Protein AF-A0A1A8QD37-F1 (afdb_monomer)

Secondary structure (DSSP, 8-state):
---------TTS--HHHHHHHHHHHHHHH--S-----PPPHHHHHHHHHHHHHHHHHHHHHH-STTHHHHHH--STT--------HHHHHHHHHHHTT--SSHHHHHHTTSSS--B-TTT-SB--HHIIIII-GGGHHHHHHHHHHHHHTT----HHHHH-

Radius of gyration: 32.59 Å; Cα contacts (8 Å, |Δi|>4): 108; chains: 1; bounding box: 58×33×93 Å

Organism: NCBI:txid451742

Solvent-accessible surface area (backbone atoms only — not comparable to full-atom values): 10036 Å² total; per-residue (Å²): 140,90,86,84,89,81,91,75,78,79,93,71,78,50,64,69,60,54,52,49,52,50,52,54,54,55,55,71,69,52,86,69,84,87,73,89,74,75,79,51,74,67,55,53,53,48,53,52,53,52,54,51,50,52,53,50,38,52,50,64,72,70,50,82,71,66,53,72,36,37,72,42,49,78,61,74,87,74,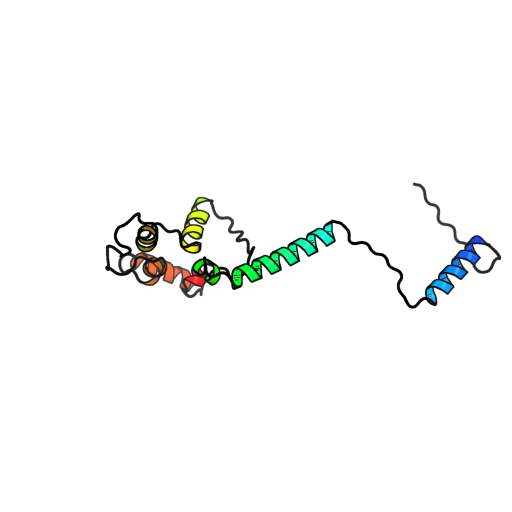75,84,87,73,90,63,55,72,67,55,50,51,63,55,47,25,62,43,69,61,61,49,93,38,34,33,46,33,24,77,73,68,77,37,97,51,29,45,30,92,88,80,66,48,66,24,42,72,63,34,59,72,75,63,38,73,91,43,46,69,62,44,51,55,50,52,53,56,32,51,77,72,72,46,79,95,39,75,50,70,74,61,88

Foldseek 3Di:
DDDDDDDDDPPPPPVVNVVVVVVVVVVVVDPDPPDPDDDDPVRVVVVVVVVVQVVVLVCLVPDPPQVLLCLLPSGPPPDDPPVDDPVVCVVLVCLSSQNDPQLLNCVVVPNDVDQADPQPGHRGGPCCQQPNPPVCVVVNVVVCVVCVVVVHDDDPSPVSD

Structure (mmCIF, N/CA/C/O backbone):
data_AF-A0A1A8QD37-F1
#
_entry.id   AF-A0A1A8QD37-F1
#
loop_
_atom_site.group_PDB
_atom_site.id
_atom_site.type_symbol
_atom_site.label_atom_id
_atom_site.label_alt_id
_atom_site.label_comp_id
_atom_site.label_asym_id
_atom_site.label_entity_id
_atom_site.label_seq_id
_atom_site.pdbx_PDB_ins_code
_atom_site.Cartn_x
_atom_site.Cartn_y
_atom_site.Cartn_z
_atom_site.occupancy
_atom_site.B_iso_or_equiv
_atom_site.auth_seq_id
_atom_site.auth_comp_id
_atom_site.auth_asym_id
_atom_site.auth_atom_id
_atom_site.pdbx_PDB_model_num
ATOM 1 N N . LEU A 1 1 ? 8.599 11.568 -52.537 1.00 64.88 1 LEU A N 1
ATOM 2 C CA . LEU A 1 1 ? 9.718 10.983 -53.310 1.00 64.88 1 LEU A CA 1
ATOM 3 C C . LEU A 1 1 ? 9.161 9.962 -54.292 1.00 64.88 1 LEU A C 1
ATOM 5 O O . LEU A 1 1 ? 8.304 9.187 -53.888 1.00 64.88 1 LEU A O 1
ATOM 9 N N . LYS A 1 2 ? 9.635 9.950 -55.540 1.00 73.19 2 LYS A N 1
ATOM 10 C CA . LYS A 1 2 ? 9.475 8.801 -56.445 1.00 73.19 2 LYS A CA 1
ATOM 11 C C . LYS A 1 2 ? 10.802 8.045 -56.462 1.00 73.19 2 LYS A C 1
ATOM 13 O O . LYS A 1 2 ? 11.841 8.677 -56.626 1.00 73.19 2 LYS A O 1
ATOM 18 N N . ILE A 1 3 ? 10.761 6.737 -56.230 1.00 88.62 3 ILE A N 1
ATOM 19 C CA . ILE A 1 3 ? 11.935 5.857 -56.190 1.00 88.62 3 ILE A CA 1
ATOM 20 C C . ILE A 1 3 ? 11.771 4.829 -57.305 1.00 88.62 3 ILE A C 1
ATOM 22 O O . ILE A 1 3 ? 10.690 4.262 -57.464 1.00 88.62 3 ILE A O 1
ATOM 26 N N . HIS A 1 4 ? 12.838 4.605 -58.066 1.00 90.06 4 HIS A N 1
ATOM 27 C CA . HIS A 1 4 ? 12.892 3.609 -59.129 1.00 90.06 4 HIS A CA 1
ATOM 28 C C . HIS A 1 4 ? 13.910 2.533 -58.759 1.00 90.06 4 HIS A C 1
ATOM 30 O O . HIS A 1 4 ? 15.013 2.851 -58.318 1.00 90.06 4 HIS A O 1
ATOM 36 N N . PHE A 1 5 ? 13.534 1.272 -58.953 1.00 89.50 5 PHE A N 1
ATOM 37 C CA . PHE A 1 5 ? 14.411 0.124 -58.756 1.00 89.50 5 PHE A CA 1
ATOM 38 C C . PHE A 1 5 ? 14.903 -0.369 -60.113 1.00 89.50 5 PHE A C 1
ATOM 40 O O . PHE A 1 5 ? 14.119 -0.498 -61.052 1.00 89.50 5 PHE A O 1
ATOM 47 N N . LEU A 1 6 ? 16.203 -0.628 -60.210 1.00 89.00 6 LEU A N 1
ATOM 48 C CA . LEU A 1 6 ? 16.870 -1.104 -61.417 1.00 89.00 6 LEU A CA 1
ATOM 49 C C . LEU A 1 6 ? 17.723 -2.312 -61.045 1.00 89.00 6 LEU A C 1
ATOM 51 O O . LEU A 1 6 ? 18.405 -2.297 -60.021 1.00 89.00 6 LEU A O 1
ATOM 55 N N . TRP A 1 7 ? 17.685 -3.345 -61.882 1.00 90.12 7 TRP A N 1
ATOM 56 C CA . TRP A 1 7 ? 18.559 -4.501 -61.736 1.00 90.12 7 TRP A CA 1
ATOM 57 C C . TRP A 1 7 ? 19.841 -4.282 -62.535 1.00 90.12 7 TRP A C 1
ATOM 59 O O . TRP A 1 7 ? 19.792 -3.831 -63.681 1.00 90.12 7 TRP A O 1
ATOM 69 N N . ILE A 1 8 ? 20.982 -4.593 -61.924 1.00 88.06 8 ILE A N 1
ATOM 70 C CA . ILE A 1 8 ? 22.304 -4.397 -62.515 1.00 88.06 8 ILE A CA 1
ATOM 71 C C . ILE A 1 8 ? 23.028 -5.749 -62.538 1.00 88.06 8 ILE A C 1
ATOM 73 O O . ILE A 1 8 ? 23.059 -6.425 -61.506 1.00 88.06 8 ILE A O 1
ATOM 77 N N . PRO A 1 9 ? 23.627 -6.153 -63.675 1.00 86.88 9 PRO A N 1
ATOM 78 C CA . PRO A 1 9 ? 24.390 -7.391 -63.755 1.00 86.88 9 PRO A CA 1
ATOM 79 C C . PRO A 1 9 ? 25.655 -7.337 -62.887 1.00 86.88 9 PRO A C 1
ATOM 81 O O . PRO A 1 9 ? 26.372 -6.331 -62.840 1.00 86.88 9 PRO A O 1
ATOM 84 N N . ALA A 1 10 ? 25.944 -8.448 -62.211 1.00 81.31 10 ALA A N 1
ATOM 85 C CA . ALA A 1 10 ? 27.168 -8.616 -61.435 1.00 81.31 10 ALA A CA 1
ATOM 86 C C . ALA A 1 10 ? 28.398 -8.752 -62.352 1.00 81.31 10 ALA A C 1
ATOM 88 O O . ALA A 1 10 ? 28.295 -9.263 -63.465 1.00 81.31 10 ALA A O 1
ATOM 89 N N . HIS A 1 11 ? 29.564 -8.312 -61.865 1.00 78.12 11 HIS A N 1
ATOM 90 C CA . HIS A 1 11 ? 30.877 -8.509 -62.510 1.00 78.12 11 HIS A CA 1
ATOM 91 C C . HIS A 1 11 ? 31.029 -7.930 -63.929 1.00 78.12 11 HIS A C 1
ATOM 93 O O . HIS A 1 11 ? 31.853 -8.396 -64.710 1.00 78.12 11 HIS A O 1
ATOM 99 N N . TYR A 1 12 ? 30.252 -6.897 -64.258 1.00 86.56 12 TYR A N 1
ATOM 100 C CA . TYR A 1 12 ? 30.272 -6.250 -65.573 1.00 86.56 12 TYR A CA 1
ATOM 101 C C . TYR A 1 12 ? 31.173 -4.996 -65.640 1.00 86.56 12 TYR A C 1
ATOM 103 O O . TYR A 1 12 ? 31.018 -4.179 -66.543 1.00 86.56 12 TYR A O 1
ATOM 111 N N . GLY A 1 13 ? 32.075 -4.764 -64.677 1.00 85.81 13 GLY A N 1
ATOM 112 C CA . GLY A 1 13 ? 32.950 -3.579 -64.693 1.00 85.81 13 GLY A CA 1
ATOM 113 C C . GLY A 1 13 ? 32.289 -2.286 -64.203 1.00 85.81 13 GLY A C 1
ATOM 114 O O . GLY A 1 13 ? 32.859 -1.201 -64.334 1.00 85.81 13 GLY A O 1
ATOM 115 N N . ILE A 1 14 ? 31.055 -2.345 -63.685 1.00 90.50 14 ILE A N 1
ATOM 116 C CA . ILE A 1 14 ? 30.332 -1.141 -63.254 1.00 90.50 14 ILE A CA 1
ATOM 117 C C . ILE A 1 14 ? 30.921 -0.679 -61.925 1.00 90.50 14 ILE A C 1
ATOM 119 O O . ILE A 1 14 ? 30.555 -1.182 -60.865 1.00 90.50 14 ILE A O 1
ATOM 123 N N . ARG A 1 15 ? 31.790 0.333 -61.990 1.00 90.31 15 ARG A N 1
ATOM 124 C CA . ARG A 1 15 ? 32.561 0.872 -60.857 1.00 90.31 15 ARG A CA 1
ATOM 125 C C . ARG A 1 15 ? 31.757 1.047 -59.561 1.00 90.31 15 ARG A C 1
ATOM 127 O O . ARG A 1 15 ? 32.261 0.733 -58.489 1.00 90.31 15 ARG A O 1
ATOM 134 N N . GLY A 1 16 ? 30.524 1.554 -59.642 1.00 87.06 16 GLY A N 1
ATOM 135 C CA . GLY A 1 16 ? 29.654 1.722 -58.470 1.00 87.06 16 GLY A CA 1
ATOM 136 C C . GLY A 1 16 ? 29.182 0.394 -57.870 1.00 87.06 16 GLY A C 1
ATOM 137 O O . GLY A 1 16 ? 29.250 0.216 -56.658 1.00 87.06 16 GLY A O 1
ATOM 138 N N . ASN A 1 17 ? 28.765 -0.552 -58.716 1.00 90.94 17 ASN A N 1
ATOM 139 C CA . ASN A 1 17 ? 28.337 -1.889 -58.299 1.00 90.94 17 ASN A CA 1
ATOM 140 C C . ASN A 1 17 ? 29.507 -2.686 -57.703 1.00 90.94 17 ASN A C 1
ATOM 142 O O . ASN A 1 17 ? 29.376 -3.288 -56.645 1.00 90.94 17 ASN A O 1
ATOM 146 N N . GLU A 1 18 ? 30.678 -2.626 -58.341 1.00 91.56 18 GLU A N 1
ATOM 147 C CA . GLU A 1 18 ? 31.890 -3.305 -57.870 1.00 91.56 18 GLU A CA 1
ATOM 148 C C . GLU A 1 18 ? 32.418 -2.720 -56.561 1.00 91.56 18 GLU A C 1
ATOM 150 O O . GLU A 1 18 ? 32.845 -3.461 -55.677 1.00 91.56 18 GLU A O 1
ATOM 155 N N . GLY A 1 19 ? 32.351 -1.394 -56.404 1.00 90.50 19 GLY A N 1
ATOM 156 C CA . GLY A 1 19 ? 32.696 -0.735 -55.148 1.00 90.50 19 GLY A CA 1
ATOM 157 C C . GLY A 1 19 ? 31.792 -1.178 -53.996 1.00 90.50 19 GLY A C 1
ATOM 158 O O . GLY A 1 19 ? 32.290 -1.478 -52.913 1.00 90.50 19 GLY A O 1
ATOM 159 N N . VAL A 1 20 ? 30.478 -1.267 -54.233 1.00 89.00 20 VAL A N 1
ATOM 160 C CA . VAL A 1 20 ? 29.514 -1.745 -53.229 1.00 89.00 20 VAL A CA 1
ATOM 161 C C . VAL A 1 20 ? 29.718 -3.228 -52.913 1.00 89.00 20 VAL A C 1
ATOM 163 O O . VAL A 1 20 ? 29.743 -3.583 -51.738 1.00 89.00 20 VAL A O 1
ATOM 166 N N . ASP A 1 21 ? 29.931 -4.082 -53.918 1.00 90.19 21 ASP A N 1
ATOM 167 C CA . ASP A 1 21 ? 30.207 -5.516 -53.726 1.00 90.19 21 ASP A CA 1
ATOM 168 C C . ASP A 1 21 ? 31.488 -5.748 -52.906 1.00 90.19 21 ASP A C 1
ATOM 170 O O . ASP A 1 21 ? 31.506 -6.559 -51.978 1.00 90.19 21 ASP A O 1
ATOM 174 N N . LYS A 1 22 ? 32.548 -4.976 -53.183 1.00 90.19 22 LYS A N 1
ATOM 175 C CA . LYS A 1 22 ? 33.789 -5.005 -52.400 1.00 90.19 22 LYS A CA 1
ATOM 176 C C . LYS A 1 22 ? 33.547 -4.609 -50.942 1.00 90.19 22 LYS A C 1
ATOM 178 O O . LYS A 1 22 ? 33.962 -5.342 -50.048 1.00 90.19 22 LYS A O 1
ATOM 183 N N . MET A 1 23 ? 32.846 -3.500 -50.697 1.00 87.56 23 MET A N 1
ATOM 184 C CA . MET A 1 23 ? 32.534 -3.051 -49.333 1.00 87.56 23 MET A CA 1
ATOM 185 C C . MET A 1 23 ? 31.649 -4.055 -48.581 1.00 87.56 23 MET A C 1
ATOM 187 O O . MET A 1 23 ? 31.880 -4.316 -47.403 1.00 87.56 23 MET A O 1
ATOM 191 N N . ALA A 1 24 ? 30.665 -4.662 -49.252 1.00 87.94 24 ALA A N 1
ATOM 192 C CA . ALA A 1 24 ? 29.820 -5.694 -48.658 1.00 87.94 24 ALA A CA 1
ATOM 193 C C . ALA A 1 24 ? 30.640 -6.930 -48.254 1.00 87.94 24 ALA A C 1
ATOM 195 O O . ALA A 1 24 ? 30.476 -7.436 -47.147 1.00 87.94 24 ALA A O 1
ATOM 196 N N . LYS A 1 25 ? 31.577 -7.373 -49.106 1.00 87.81 25 LYS A N 1
ATOM 197 C CA . LYS A 1 25 ? 32.519 -8.458 -48.784 1.00 87.81 25 LYS A CA 1
ATOM 198 C C . LYS A 1 25 ? 33.424 -8.101 -47.609 1.00 87.81 25 LYS A C 1
ATOM 200 O O . LYS A 1 25 ? 33.564 -8.908 -46.698 1.00 87.81 25 LYS A O 1
ATOM 205 N N . GLU A 1 26 ? 33.985 -6.897 -47.578 1.00 86.62 26 GLU A N 1
ATOM 206 C CA . GLU A 1 26 ? 34.800 -6.425 -46.450 1.00 86.62 26 GLU A CA 1
ATOM 207 C C . GLU A 1 26 ? 34.001 -6.405 -45.135 1.00 86.62 26 GLU A C 1
ATOM 209 O O . GLU A 1 26 ? 34.506 -6.831 -44.096 1.00 86.62 26 GLU A O 1
ATOM 214 N N . ALA A 1 27 ? 32.722 -6.015 -45.177 1.00 83.25 27 ALA A N 1
ATOM 215 C CA . ALA A 1 27 ? 31.842 -6.047 -44.011 1.00 83.25 27 ALA A CA 1
ATOM 216 C C . ALA A 1 27 ? 31.594 -7.472 -43.477 1.00 83.25 27 ALA A C 1
ATOM 218 O O . ALA A 1 27 ? 31.417 -7.628 -42.273 1.00 83.25 27 ALA A O 1
ATOM 219 N N . THR A 1 28 ? 31.640 -8.513 -44.323 1.00 82.56 28 THR A N 1
ATOM 220 C CA . THR A 1 28 ? 31.535 -9.916 -43.858 1.00 82.56 28 THR A CA 1
ATOM 221 C C . THR A 1 28 ? 32.764 -10.406 -43.091 1.00 82.56 28 THR A C 1
ATOM 223 O O . THR A 1 28 ? 32.663 -11.371 -42.337 1.00 82.56 28 THR A O 1
ATOM 226 N N . ILE A 1 29 ? 33.916 -9.749 -43.263 1.00 82.44 29 ILE A N 1
ATOM 227 C CA . ILE A 1 29 ? 35.172 -10.096 -42.582 1.00 82.44 29 ILE A CA 1
ATOM 228 C C . ILE A 1 29 ? 35.212 -9.478 -41.175 1.00 82.44 29 ILE A C 1
ATOM 230 O O . ILE A 1 29 ? 35.820 -10.038 -40.262 1.00 82.44 29 ILE A O 1
ATOM 234 N N . ASN A 1 30 ? 34.537 -8.344 -40.972 1.00 72.31 30 ASN A N 1
ATOM 235 C CA . ASN A 1 30 ? 34.434 -7.707 -39.665 1.00 72.31 30 ASN A CA 1
ATOM 236 C C . ASN A 1 30 ? 33.522 -8.518 -38.730 1.00 72.31 30 ASN A C 1
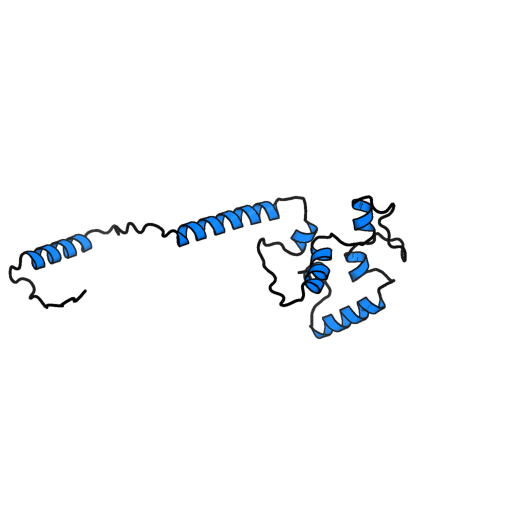ATOM 238 O O . ASN A 1 30 ? 32.302 -8.520 -38.860 1.00 72.31 30 ASN A O 1
ATOM 242 N N . THR A 1 31 ? 34.115 -9.167 -37.729 1.00 65.06 31 THR A N 1
ATOM 243 C CA . THR A 1 31 ? 33.402 -9.901 -36.666 1.00 65.06 31 THR A CA 1
ATOM 244 C C . THR A 1 31 ? 32.793 -8.993 -35.597 1.00 65.06 31 THR A C 1
ATOM 246 O O . THR A 1 31 ? 31.981 -9.445 -34.790 1.00 65.06 31 THR A O 1
ATOM 249 N N . LEU A 1 32 ? 33.168 -7.713 -35.577 1.00 70.38 32 LEU A N 1
ATOM 250 C CA . LEU A 1 32 ? 32.628 -6.723 -34.654 1.00 70.38 32 LEU A CA 1
ATOM 251 C C . LEU A 1 32 ? 31.463 -5.988 -35.313 1.00 70.38 32 LEU A C 1
ATOM 253 O O . LEU A 1 32 ? 31.641 -5.223 -36.259 1.00 70.38 32 LEU A O 1
ATOM 257 N N . VAL A 1 33 ? 30.265 -6.207 -34.781 1.00 67.50 33 VAL A N 1
ATOM 258 C CA . VAL A 1 33 ? 29.062 -5.471 -35.167 1.00 67.50 33 VAL A CA 1
ATOM 259 C C . VAL A 1 33 ? 29.238 -3.998 -34.776 1.00 67.50 33 VAL A C 1
ATOM 261 O O . VAL A 1 33 ? 29.148 -3.644 -33.603 1.00 67.50 33 VAL A O 1
ATOM 264 N N . GLN A 1 34 ? 29.488 -3.129 -35.757 1.00 67.00 34 GLN A N 1
ATOM 265 C CA . GLN A 1 34 ? 29.540 -1.674 -35.573 1.00 67.00 34 GLN A CA 1
ATOM 266 C C . GLN A 1 34 ? 28.127 -1.078 -35.640 1.00 67.00 34 GLN A C 1
ATOM 268 O O . GLN A 1 34 ? 27.763 -0.396 -36.594 1.00 67.00 34 GLN A O 1
ATOM 273 N N . LEU A 1 35 ? 27.299 -1.373 -34.640 1.00 66.81 35 LEU A N 1
ATOM 274 C CA . LEU A 1 35 ? 25.993 -0.736 -34.472 1.00 66.81 35 LEU A CA 1
ATOM 275 C C . LEU A 1 35 ? 26.084 0.301 -33.352 1.00 66.81 35 LEU A C 1
ATOM 277 O O . LEU A 1 35 ? 25.950 -0.037 -32.179 1.00 66.81 35 LEU A O 1
ATOM 281 N N . ASP A 1 36 ? 26.285 1.568 -33.716 1.00 68.88 36 ASP A N 1
ATOM 282 C CA . ASP A 1 36 ? 26.095 2.689 -32.791 1.00 68.88 36 ASP A CA 1
ATOM 283 C C . ASP A 1 36 ? 24.605 3.055 -32.745 1.00 68.88 36 ASP A C 1
ATOM 285 O O . ASP A 1 36 ? 24.123 3.970 -33.415 1.00 68.88 36 ASP A O 1
ATOM 289 N N . ILE A 1 37 ? 23.833 2.243 -32.021 1.00 72.69 37 ILE A N 1
ATOM 290 C CA . ILE A 1 37 ? 22.412 2.505 -31.788 1.00 72.69 37 ILE A CA 1
ATOM 291 C C . ILE A 1 37 ? 22.311 3.358 -30.531 1.00 72.69 37 ILE A C 1
ATOM 293 O O . ILE A 1 37 ? 22.330 2.858 -29.406 1.00 72.69 37 ILE A O 1
ATOM 297 N N . HIS A 1 38 ? 22.189 4.666 -30.722 1.00 78.31 38 HIS A N 1
ATOM 298 C CA . HIS A 1 38 ? 21.891 5.569 -29.622 1.00 78.31 38 HIS A CA 1
ATOM 299 C C . HIS A 1 38 ? 20.499 5.286 -29.051 1.00 78.31 38 HIS A C 1
ATOM 301 O O . HIS A 1 38 ? 19.524 5.144 -29.792 1.00 78.31 38 HIS A O 1
ATOM 307 N N . PHE A 1 39 ? 20.390 5.279 -27.721 1.00 82.81 39 PHE A N 1
ATOM 308 C CA . PHE A 1 39 ? 19.092 5.199 -27.063 1.00 82.81 39 PHE A CA 1
ATOM 309 C C . PHE A 1 39 ? 18.210 6.374 -27.480 1.00 82.81 39 PHE A C 1
ATOM 311 O O . PHE A 1 39 ? 18.590 7.544 -27.366 1.00 82.81 39 PHE A O 1
ATOM 318 N N . CYS A 1 40 ? 16.980 6.081 -27.884 1.00 88.88 40 CYS A N 1
ATOM 319 C CA . CYS A 1 40 ? 15.984 7.119 -28.052 1.00 88.88 40 CYS A CA 1
ATOM 320 C C . CYS A 1 40 ? 15.576 7.685 -26.681 1.00 88.88 40 CYS A C 1
ATOM 322 O O . CYS A 1 40 ? 15.664 7.039 -25.632 1.00 88.88 40 CYS A O 1
ATOM 324 N N . GLN A 1 41 ? 15.033 8.904 -26.676 1.00 90.19 41 GLN A N 1
ATOM 325 C CA . GLN A 1 41 ? 14.602 9.577 -25.446 1.00 90.19 41 GLN A CA 1
ATOM 326 C C . GLN A 1 41 ? 13.630 8.727 -24.600 1.00 90.19 41 GLN A C 1
ATOM 328 O O . GLN A 1 41 ? 13.616 8.818 -23.371 1.00 90.19 41 GLN A O 1
ATOM 333 N N . ARG A 1 42 ? 12.796 7.903 -25.250 1.00 93.12 42 ARG A N 1
ATOM 334 C CA . ARG A 1 42 ? 11.832 7.021 -24.579 1.00 93.12 42 ARG A CA 1
ATOM 335 C C . ARG A 1 42 ? 12.531 5.916 -23.789 1.00 93.12 42 ARG A C 1
ATOM 337 O O . ARG A 1 42 ? 12.117 5.646 -22.663 1.00 93.12 42 ARG A O 1
ATOM 344 N N . GLU A 1 43 ? 13.572 5.312 -24.352 1.00 92.50 43 GLU A N 1
ATOM 345 C CA . GLU A 1 43 ? 14.352 4.258 -23.698 1.00 92.50 43 GLU A CA 1
ATOM 346 C C . GLU A 1 43 ? 15.064 4.809 -22.468 1.00 92.50 43 GLU A C 1
ATOM 348 O O . GLU A 1 43 ? 14.895 4.271 -21.375 1.00 92.50 43 GLU A O 1
ATOM 353 N N . ILE A 1 44 ? 15.726 5.962 -22.604 1.00 93.25 44 ILE A N 1
ATOM 354 C CA . ILE A 1 44 ? 16.389 6.637 -21.480 1.00 93.25 44 ILE A CA 1
ATOM 355 C C . ILE A 1 44 ? 15.381 6.948 -20.365 1.00 93.25 44 ILE A C 1
ATOM 357 O O . ILE A 1 44 ? 15.606 6.617 -19.201 1.00 93.25 44 ILE A O 1
ATOM 361 N N . LYS A 1 45 ? 14.220 7.528 -20.704 1.00 95.12 45 LYS A N 1
ATOM 362 C CA . LYS A 1 45 ? 13.149 7.802 -19.729 1.00 95.12 45 LYS A CA 1
ATOM 363 C C . LYS A 1 45 ? 12.652 6.527 -19.041 1.00 95.12 45 LYS A C 1
ATOM 365 O O . LYS A 1 45 ? 12.340 6.569 -17.852 1.00 95.12 45 LYS A O 1
ATOM 370 N N . SER A 1 46 ? 12.555 5.414 -19.767 1.00 95.12 46 SER A N 1
ATOM 371 C CA . SER A 1 46 ? 12.154 4.120 -19.207 1.00 95.12 46 SER A CA 1
ATOM 372 C C . SER A 1 46 ? 13.176 3.617 -18.188 1.00 95.12 46 SER A C 1
ATOM 374 O O . SER A 1 46 ? 12.801 3.313 -17.056 1.00 95.12 46 SER A O 1
ATOM 376 N N . ILE A 1 47 ? 14.462 3.629 -18.550 1.00 94.94 47 ILE A N 1
ATOM 377 C CA . ILE A 1 47 ? 15.569 3.227 -17.673 1.00 94.94 47 ILE A CA 1
ATOM 378 C C . ILE A 1 47 ? 15.574 4.079 -16.399 1.00 94.94 47 ILE A C 1
ATOM 380 O O . ILE A 1 47 ? 15.569 3.541 -15.294 1.00 94.94 47 ILE A O 1
ATOM 384 N N . ILE A 1 48 ? 15.477 5.407 -16.534 1.00 96.19 48 ILE A N 1
ATOM 385 C CA . ILE A 1 48 ? 15.434 6.323 -15.384 1.00 96.19 48 ILE A CA 1
ATOM 386 C C . ILE A 1 48 ? 14.269 5.977 -14.451 1.00 96.19 48 ILE A C 1
ATOM 388 O O . ILE A 1 48 ? 14.462 5.867 -13.242 1.00 96.19 48 ILE A O 1
ATOM 392 N N . ARG A 1 49 ? 13.059 5.767 -14.986 1.00 95.06 49 ARG A N 1
ATOM 393 C CA . ARG A 1 49 ? 11.888 5.405 -14.168 1.00 95.06 49 ARG A CA 1
ATOM 394 C C . ARG A 1 49 ? 12.080 4.078 -13.442 1.00 95.06 49 ARG A C 1
ATOM 396 O O . ARG A 1 49 ? 11.670 3.965 -12.288 1.00 95.06 49 ARG A O 1
ATOM 403 N N . GLN A 1 50 ? 12.683 3.086 -14.095 1.00 95.25 50 GLN A N 1
ATOM 404 C CA . GLN A 1 50 ? 12.968 1.791 -13.477 1.00 95.25 50 GLN A CA 1
ATOM 405 C C . GLN A 1 50 ? 13.954 1.941 -12.316 1.00 95.25 50 GLN A C 1
ATOM 407 O O . GLN A 1 50 ? 13.679 1.451 -11.222 1.00 95.25 50 GLN A O 1
ATOM 412 N N . GLU A 1 51 ? 15.044 2.683 -12.509 1.00 96.88 51 GLU A N 1
ATOM 413 C CA . GLU A 1 51 ? 16.035 2.930 -11.458 1.00 96.88 51 GLU A CA 1
ATOM 414 C C . GLU A 1 51 ? 15.472 3.769 -10.305 1.00 96.88 51 GLU A C 1
ATOM 416 O O . GLU A 1 51 ? 15.698 3.456 -9.135 1.00 96.88 51 GLU A O 1
ATOM 421 N N . MET A 1 52 ? 14.655 4.784 -10.600 1.00 96.69 52 MET A N 1
ATOM 422 C CA . MET A 1 52 ? 13.926 5.538 -9.576 1.00 96.69 52 MET A CA 1
ATOM 423 C C . MET A 1 52 ? 12.990 4.635 -8.769 1.00 96.69 52 MET A C 1
ATOM 425 O O . MET A 1 52 ? 12.978 4.714 -7.542 1.00 96.69 52 MET A O 1
ATOM 429 N N . LYS A 1 53 ? 12.235 3.749 -9.432 1.00 96.12 53 LYS A N 1
ATOM 430 C CA . LYS A 1 53 ? 11.331 2.814 -8.752 1.00 96.12 53 LYS A CA 1
ATOM 431 C C . LYS A 1 53 ? 12.099 1.827 -7.872 1.00 96.12 53 LYS A C 1
ATOM 433 O O . LYS A 1 53 ? 11.658 1.572 -6.758 1.00 96.12 53 LYS A O 1
ATOM 438 N N . LYS A 1 54 ? 13.249 1.313 -8.325 1.00 96.94 54 LYS A N 1
ATOM 439 C CA . LYS A 1 54 ? 14.124 0.447 -7.513 1.00 96.94 54 LYS A CA 1
ATOM 440 C C . LYS A 1 54 ? 14.627 1.170 -6.265 1.00 96.94 54 LYS A C 1
ATOM 442 O O . LYS A 1 54 ? 14.523 0.628 -5.169 1.00 96.94 54 LYS A O 1
ATOM 447 N N . LYS A 1 55 ? 15.116 2.407 -6.412 1.00 97.62 55 LYS A N 1
ATOM 448 C CA . LYS A 1 55 ? 15.550 3.234 -5.274 1.00 97.62 55 LYS A CA 1
ATOM 449 C C . LYS A 1 55 ? 14.405 3.500 -4.299 1.00 97.62 55 LYS A C 1
ATOM 451 O O . LYS A 1 55 ? 14.593 3.350 -3.097 1.00 97.62 55 LYS A O 1
ATOM 456 N N . TRP A 1 56 ? 13.223 3.843 -4.811 1.00 96.62 56 TRP A N 1
ATOM 457 C CA . TRP A 1 56 ? 12.042 4.077 -3.982 1.00 96.62 56 TRP A CA 1
ATOM 458 C C . TRP A 1 56 ? 11.592 2.808 -3.250 1.00 96.62 56 TRP A C 1
ATOM 460 O O . TRP A 1 56 ? 11.313 2.862 -2.058 1.00 96.62 56 TRP A O 1
ATOM 470 N N . GLN A 1 57 ? 11.587 1.656 -3.925 1.00 97.44 57 GLN A N 1
ATOM 471 C CA . GLN A 1 57 ? 11.271 0.366 -3.310 1.00 97.44 57 GLN A CA 1
ATOM 472 C C . GLN A 1 57 ? 12.246 0.031 -2.176 1.00 97.44 57 GLN A C 1
ATOM 474 O O . GLN A 1 57 ? 11.809 -0.322 -1.087 1.00 97.44 57 GLN A O 1
ATOM 479 N N . LYS A 1 58 ? 13.551 0.217 -2.401 1.00 97.38 58 LYS A N 1
ATOM 480 C CA . LYS A 1 58 ? 14.575 -0.000 -1.373 1.00 97.38 58 LYS A CA 1
ATOM 481 C C . LYS A 1 58 ? 14.356 0.902 -0.154 1.00 97.38 58 LYS A C 1
ATOM 483 O O . LYS A 1 58 ? 14.334 0.420 0.971 1.00 97.38 58 LYS A O 1
ATOM 488 N N . GLN A 1 59 ? 14.114 2.196 -0.376 1.00 96.25 59 GLN A N 1
ATOM 489 C CA . GLN A 1 59 ? 13.773 3.125 0.709 1.00 96.25 59 GLN A CA 1
ATOM 490 C C . GLN A 1 59 ? 12.506 2.689 1.454 1.00 96.25 59 GLN A C 1
ATOM 492 O O . GLN A 1 59 ? 12.441 2.798 2.672 1.00 96.25 59 GLN A O 1
ATOM 497 N N . TRP A 1 60 ? 11.499 2.183 0.738 1.00 95.69 60 TRP A N 1
ATOM 498 C CA . TRP A 1 60 ? 10.252 1.726 1.343 1.00 95.69 60 TRP A CA 1
ATOM 499 C C . TRP A 1 60 ? 10.445 0.517 2.263 1.00 95.69 60 TRP A C 1
ATOM 501 O O . TRP A 1 60 ? 9.844 0.466 3.339 1.00 95.69 60 TRP A O 1
ATOM 511 N N . GLU A 1 61 ? 11.311 -0.413 1.865 1.00 96.12 61 GLU A N 1
ATOM 512 C CA . GLU A 1 61 ? 11.694 -1.597 2.641 1.00 96.12 61 GLU A CA 1
AT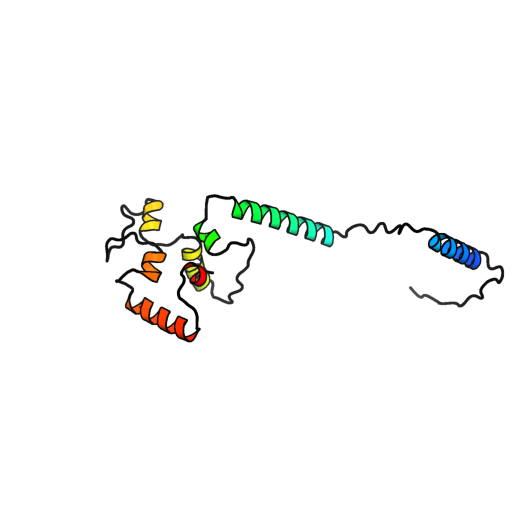OM 513 C C . GLU A 1 61 ? 12.531 -1.249 3.882 1.00 96.12 61 GLU A C 1
ATOM 515 O O . GLU A 1 61 ? 12.333 -1.859 4.930 1.00 96.12 61 GLU A O 1
ATOM 520 N N . GLU A 1 62 ? 13.424 -0.259 3.783 1.00 95.94 62 GLU A N 1
ATOM 521 C CA . GLU A 1 62 ? 14.364 0.124 4.852 1.00 95.94 62 GLU A CA 1
ATOM 522 C C . GLU A 1 62 ? 13.806 1.159 5.847 1.00 95.94 62 GLU A C 1
ATOM 524 O O . GLU A 1 62 ? 14.284 1.261 6.980 1.00 95.94 62 GLU A O 1
ATOM 529 N N . GLU A 1 63 ? 12.815 1.956 5.440 1.00 95.31 63 GLU A N 1
ATOM 530 C CA . GLU A 1 63 ? 12.221 2.998 6.278 1.00 95.31 63 GLU A CA 1
ATOM 531 C C . GLU A 1 63 ? 11.576 2.396 7.545 1.00 95.31 63 GLU A C 1
ATOM 533 O O . GLU A 1 63 ? 11.096 1.267 7.562 1.00 95.31 63 GLU A O 1
ATOM 538 N N . ARG A 1 64 ? 11.553 3.146 8.651 1.00 93.44 64 ARG A N 1
ATOM 539 C CA . ARG A 1 64 ? 10.957 2.703 9.926 1.00 93.44 64 ARG A CA 1
ATOM 540 C C . ARG A 1 64 ? 9.548 3.236 10.128 1.00 93.44 64 ARG A C 1
ATOM 542 O O . ARG A 1 64 ? 8.772 2.668 10.887 1.00 93.44 64 ARG A O 1
ATOM 549 N N . ARG A 1 65 ? 9.189 4.331 9.464 1.00 90.00 65 ARG A N 1
ATOM 550 C CA . ARG A 1 65 ? 7.845 4.921 9.511 1.00 90.00 65 ARG A CA 1
ATOM 551 C C . ARG A 1 65 ? 6.915 4.241 8.512 1.00 90.00 65 ARG A C 1
ATOM 553 O O . ARG A 1 65 ? 7.367 3.637 7.544 1.00 90.00 65 ARG A O 1
ATOM 560 N N . GLY A 1 66 ? 5.607 4.324 8.753 1.00 87.75 66 GLY A N 1
ATOM 561 C CA . GLY A 1 66 ? 4.593 3.805 7.827 1.00 87.75 66 GLY A CA 1
ATOM 562 C C . GLY A 1 66 ? 4.539 2.277 7.707 1.00 87.75 66 GLY A C 1
ATOM 563 O O . GLY A 1 66 ? 3.986 1.785 6.729 1.00 87.75 66 GLY A O 1
ATOM 564 N N . ARG A 1 67 ? 5.083 1.525 8.680 1.00 91.62 67 ARG A N 1
ATOM 565 C CA . ARG A 1 67 ? 5.131 0.050 8.626 1.00 91.62 67 ARG A CA 1
ATOM 566 C C . ARG A 1 67 ? 3.756 -0.598 8.489 1.00 91.62 67 ARG A C 1
ATOM 568 O O . ARG A 1 67 ? 3.615 -1.538 7.728 1.00 91.62 67 ARG A O 1
ATOM 575 N N . TRP A 1 68 ? 2.733 -0.002 9.097 1.00 89.88 68 TRP A N 1
ATOM 576 C CA . TRP A 1 68 ? 1.346 -0.423 8.906 1.00 89.88 68 TRP A CA 1
ATOM 577 C C . TRP A 1 68 ? 0.932 -0.485 7.424 1.00 89.88 68 TRP A C 1
ATOM 579 O O . TRP A 1 68 ? 0.404 -1.490 6.960 1.00 89.88 68 TRP A O 1
ATOM 589 N N . LEU A 1 69 ? 1.220 0.568 6.648 1.00 91.62 69 LEU A N 1
ATOM 590 C CA . LEU A 1 69 ? 0.929 0.564 5.213 1.00 91.62 69 LEU A CA 1
ATOM 591 C C . LEU A 1 69 ? 1.857 -0.393 4.458 1.00 91.62 69 LEU A C 1
ATOM 593 O O . LEU A 1 69 ? 1.435 -0.971 3.463 1.00 91.62 69 LEU A O 1
ATOM 597 N N . TYR A 1 70 ? 3.103 -0.555 4.908 1.00 92.12 70 TYR A N 1
ATOM 598 C CA . TYR A 1 70 ? 4.053 -1.490 4.305 1.00 92.12 70 TYR A CA 1
ATOM 599 C C . TYR A 1 70 ? 3.564 -2.938 4.403 1.00 92.12 70 TYR A C 1
ATOM 601 O O . TYR A 1 70 ? 3.630 -3.659 3.409 1.00 92.12 70 TYR A O 1
ATOM 609 N N . ASP A 1 71 ? 3.009 -3.340 5.547 1.00 90.44 71 ASP A N 1
ATOM 610 C CA . ASP A 1 71 ? 2.465 -4.687 5.747 1.00 90.44 71 ASP A CA 1
ATOM 611 C C . ASP A 1 71 ? 1.308 -4.973 4.773 1.00 90.44 71 ASP A C 1
ATOM 613 O O . ASP A 1 71 ? 1.214 -6.061 4.201 1.00 90.44 71 ASP A O 1
ATOM 617 N N . ILE A 1 72 ? 0.491 -3.953 4.485 1.00 90.62 72 ILE A N 1
ATOM 618 C CA . ILE A 1 72 ? -0.610 -4.013 3.512 1.00 90.62 72 ILE A CA 1
ATOM 619 C C . ILE A 1 72 ? -0.085 -4.001 2.066 1.00 90.62 72 ILE A C 1
ATOM 621 O O . ILE A 1 72 ? -0.490 -4.823 1.237 1.00 90.62 72 ILE A O 1
ATOM 625 N N . GLN A 1 73 ? 0.816 -3.067 1.752 1.00 91.19 73 GLN A N 1
ATOM 626 C CA . GLN A 1 73 ? 1.339 -2.801 0.415 1.00 91.19 73 GLN A CA 1
ATOM 627 C C . GLN A 1 73 ? 2.872 -2.718 0.428 1.00 91.19 73 GLN A C 1
ATOM 629 O O . GLN A 1 73 ? 3.483 -1.651 0.549 1.00 91.19 73 GLN A O 1
ATOM 634 N N . ARG A 1 74 ? 3.503 -3.873 0.211 1.00 91.69 74 ARG A N 1
ATOM 635 C CA . ARG A 1 74 ? 4.968 -4.006 0.217 1.00 91.69 74 ARG A CA 1
ATOM 636 C C . ARG A 1 74 ? 5.628 -3.401 -1.018 1.00 91.69 74 ARG A C 1
ATOM 638 O O . ARG A 1 74 ? 6.789 -3.012 -0.946 1.00 91.69 74 ARG A O 1
ATOM 645 N N . ARG A 1 75 ? 4.922 -3.314 -2.153 1.00 92.38 75 ARG A N 1
ATOM 646 C CA . ARG A 1 75 ? 5.468 -2.772 -3.407 1.00 92.38 75 ARG A CA 1
ATOM 647 C C . ARG A 1 75 ? 5.018 -1.335 -3.666 1.00 92.38 75 ARG A C 1
ATOM 649 O O . ARG A 1 75 ? 3.833 -1.000 -3.629 1.00 92.38 75 ARG A O 1
ATOM 656 N N . VAL A 1 76 ? 5.977 -0.478 -4.003 1.00 92.25 76 VAL A N 1
ATOM 657 C CA . VAL A 1 76 ? 5.709 0.917 -4.362 1.00 92.25 76 VAL A CA 1
ATOM 658 C C . VAL A 1 76 ? 5.055 1.026 -5.739 1.00 92.25 76 VAL A C 1
ATOM 660 O O . VAL A 1 76 ? 5.377 0.293 -6.683 1.00 92.25 76 VAL A O 1
ATOM 663 N N . GLY A 1 77 ? 4.140 1.987 -5.871 1.00 83.81 77 GLY A N 1
ATOM 664 C CA . GLY A 1 77 ? 3.471 2.290 -7.137 1.00 83.81 77 GLY A CA 1
ATOM 665 C C . GLY A 1 77 ? 2.475 1.230 -7.618 1.00 83.81 77 GLY A C 1
ATOM 666 O O . GLY A 1 77 ? 2.092 1.269 -8.784 1.00 83.81 77 GLY A O 1
ATOM 667 N N . GLU A 1 78 ? 2.057 0.289 -6.767 1.00 80.25 78 GLU A N 1
ATOM 668 C CA . GLU A 1 78 ? 0.862 -0.513 -7.041 1.00 80.25 78 GLU A CA 1
ATOM 669 C C . GLU A 1 78 ? -0.364 0.404 -7.008 1.00 80.25 78 GLU A C 1
ATOM 671 O O . GLU A 1 78 ? -0.716 0.972 -5.973 1.00 80.25 78 GLU A O 1
ATOM 676 N N . MET A 1 79 ? -0.974 0.605 -8.176 1.00 67.00 79 MET A N 1
ATOM 677 C CA . MET A 1 79 ? -2.176 1.415 -8.321 1.00 67.00 79 MET A CA 1
ATOM 678 C C . MET A 1 79 ? -3.398 0.510 -8.216 1.00 67.00 79 MET A C 1
ATOM 680 O O . MET A 1 79 ? -3.534 -0.446 -8.977 1.00 67.00 79 MET A O 1
ATOM 684 N N . ARG A 1 80 ? -4.310 0.827 -7.295 1.00 71.06 80 ARG A N 1
ATOM 685 C CA . ARG A 1 80 ? -5.613 0.166 -7.227 1.00 71.06 80 ARG A CA 1
ATOM 686 C C . ARG A 1 80 ? -6.553 0.896 -8.181 1.00 71.06 80 ARG A C 1
ATOM 688 O O . ARG A 1 80 ? -7.011 1.988 -7.868 1.00 71.06 80 ARG A O 1
ATOM 695 N N . ASN A 1 81 ? -6.818 0.324 -9.354 1.00 67.75 81 ASN A N 1
ATOM 696 C CA . ASN A 1 81 ? -7.948 0.773 -10.163 1.00 67.75 81 ASN A CA 1
ATOM 697 C C . ASN A 1 81 ? -9.193 0.028 -9.684 1.00 67.75 81 ASN A C 1
ATOM 699 O O . ASN A 1 81 ? -9.363 -1.154 -9.969 1.00 67.75 81 ASN A O 1
ATOM 703 N N . THR A 1 82 ? -10.006 0.697 -8.880 1.00 78.12 82 THR A N 1
ATOM 704 C CA . THR A 1 82 ? -11.103 0.061 -8.144 1.00 78.12 82 THR A CA 1
ATOM 705 C C . THR A 1 82 ? -12.469 0.337 -8.760 1.00 78.12 82 THR A C 1
ATOM 707 O O . THR A 1 82 ? -13.435 -0.315 -8.377 1.00 78.12 82 THR A O 1
ATOM 710 N N . GLY A 1 83 ? -12.571 1.308 -9.676 1.00 85.06 83 GLY A N 1
ATOM 711 C CA . GLY A 1 83 ? -13.850 1.777 -10.221 1.00 85.06 83 GLY A CA 1
ATOM 712 C C . GLY A 1 83 ? -14.803 2.365 -9.170 1.00 85.06 83 GLY A C 1
ATOM 713 O O . GLY A 1 83 ? -15.980 2.558 -9.461 1.00 85.06 83 GLY A O 1
ATOM 714 N N . ARG A 1 84 ? -14.320 2.626 -7.949 1.00 88.06 84 ARG A N 1
ATOM 715 C CA . ARG A 1 84 ? -15.135 3.083 -6.821 1.00 88.06 84 ARG A CA 1
ATOM 716 C C . ARG A 1 84 ? -15.346 4.587 -6.840 1.00 88.06 84 ARG A C 1
ATOM 718 O O . ARG A 1 84 ? -14.554 5.354 -7.391 1.00 88.06 84 ARG A O 1
ATOM 725 N N . SER A 1 85 ? -16.401 5.023 -6.163 1.00 92.94 85 SER A N 1
ATOM 726 C CA . SER A 1 85 ? -16.618 6.437 -5.895 1.00 92.94 85 SER A CA 1
ATOM 727 C C . SER A 1 85 ? -15.513 7.005 -4.997 1.00 92.94 85 SER A C 1
ATOM 729 O O . SER A 1 85 ? -14.905 6.312 -4.177 1.00 92.94 85 SER A O 1
ATOM 731 N N . ARG A 1 86 ? -15.311 8.327 -5.069 1.00 90.12 86 ARG A N 1
ATOM 732 C CA . ARG A 1 86 ? -14.379 9.043 -4.180 1.00 90.12 86 ARG A CA 1
ATOM 733 C C . ARG A 1 86 ? -14.653 8.763 -2.698 1.00 90.12 86 ARG A C 1
ATOM 735 O O . ARG A 1 86 ? -13.720 8.707 -1.903 1.00 90.12 86 ARG A O 1
ATOM 742 N N . ARG A 1 87 ? -15.926 8.618 -2.313 1.00 91.75 87 ARG A N 1
ATOM 743 C CA . ARG A 1 87 ? -16.319 8.373 -0.920 1.00 91.75 87 ARG A CA 1
ATOM 744 C C . ARG A 1 87 ? -15.827 7.011 -0.439 1.00 91.75 87 ARG A C 1
ATOM 746 O O . ARG A 1 87 ? -15.259 6.931 0.645 1.00 91.75 87 ARG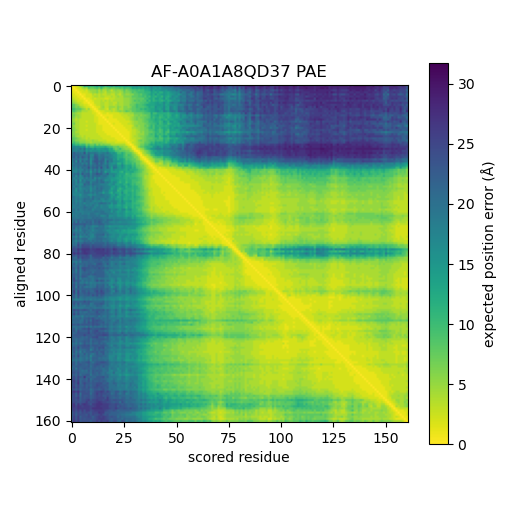 A O 1
ATOM 753 N N . GLU A 1 88 ? -16.021 5.971 -1.238 1.00 90.50 88 GLU A N 1
ATOM 754 C CA . GLU A 1 88 ? -15.572 4.615 -0.914 1.00 90.50 88 GLU A CA 1
ATOM 755 C C . GLU A 1 88 ? -14.046 4.534 -0.851 1.00 90.50 88 GLU A C 1
ATOM 757 O O . GLU A 1 88 ? -13.503 3.964 0.093 1.00 90.50 88 GLU A O 1
ATOM 762 N N . GLU A 1 89 ? -13.349 5.188 -1.783 1.00 89.75 89 GLU A N 1
ATOM 763 C CA . GLU A 1 89 ? -11.886 5.272 -1.753 1.00 89.75 89 GLU A CA 1
ATOM 764 C C . GLU A 1 89 ? -11.372 5.926 -0.469 1.00 89.75 89 GLU A C 1
ATOM 766 O O . GLU A 1 89 ? -10.433 5.427 0.144 1.00 89.75 89 GLU A O 1
ATOM 771 N N . VAL A 1 90 ? -12.015 6.996 0.008 1.00 89.38 90 VAL A N 1
ATOM 772 C CA . VAL A 1 90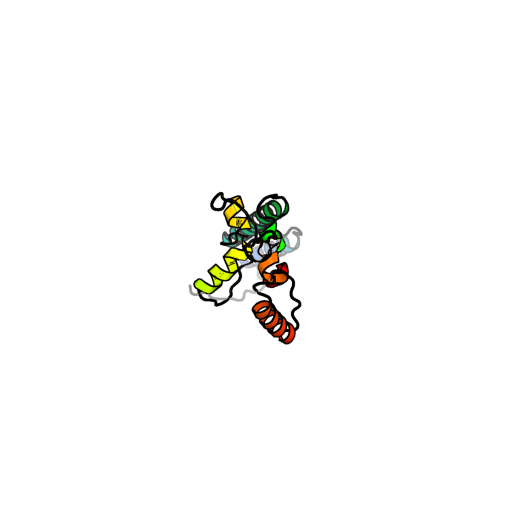 ? -11.646 7.626 1.287 1.00 89.38 90 VAL A CA 1
ATOM 773 C C . VAL A 1 90 ? -11.888 6.686 2.470 1.00 89.38 90 VAL A C 1
ATOM 775 O O . VAL A 1 90 ? -11.052 6.626 3.376 1.00 89.38 90 VAL A O 1
ATOM 778 N N . ILE A 1 91 ? -13.006 5.954 2.470 1.00 89.00 91 ILE A N 1
ATOM 779 C CA . ILE A 1 91 ? -13.339 4.989 3.529 1.00 89.00 91 ILE A CA 1
ATOM 780 C C . ILE A 1 91 ? -12.293 3.874 3.597 1.00 89.00 91 ILE A C 1
ATOM 782 O O . ILE A 1 91 ? -11.923 3.483 4.696 1.00 89.00 91 ILE A O 1
ATOM 786 N N . ILE A 1 92 ? -11.782 3.408 2.456 1.00 89.00 92 ILE A N 1
ATOM 787 C CA . ILE A 1 92 ? -10.762 2.351 2.381 1.00 89.00 92 ILE A CA 1
ATOM 788 C C . ILE A 1 92 ? -9.359 2.905 2.664 1.00 89.00 92 ILE A C 1
ATOM 790 O O . ILE A 1 92 ? -8.564 2.279 3.361 1.00 89.00 92 ILE A O 1
ATOM 794 N N . ALA A 1 93 ? -9.032 4.095 2.163 1.00 89.94 93 ALA A N 1
ATOM 795 C CA . ALA A 1 93 ? -7.709 4.691 2.320 1.00 89.94 93 ALA A CA 1
ATOM 796 C C . ALA A 1 93 ? -7.384 5.013 3.785 1.00 89.94 93 ALA A C 1
ATOM 798 O O . ALA A 1 93 ? -6.275 4.745 4.241 1.00 89.94 93 ALA A O 1
ATOM 799 N N . ARG A 1 94 ? -8.340 5.555 4.549 1.00 91.06 94 ARG A N 1
ATOM 800 C CA . ARG A 1 94 ? -8.132 5.918 5.964 1.00 91.06 94 ARG A CA 1
ATOM 801 C C . ARG A 1 94 ? -7.603 4.768 6.832 1.00 91.06 94 ARG A C 1
ATOM 803 O O . ARG A 1 94 ? -6.560 4.966 7.460 1.00 91.06 94 ARG A O 1
ATOM 810 N N . PRO A 1 95 ? -8.243 3.583 6.874 1.00 91.50 95 PRO A N 1
ATOM 811 C CA . PRO A 1 95 ? -7.704 2.447 7.601 1.00 91.50 95 PRO A CA 1
ATOM 812 C C . PRO A 1 95 ? -6.387 1.958 6.994 1.00 91.50 95 PRO A C 1
ATOM 814 O O . PRO A 1 95 ? -5.473 1.670 7.755 1.00 91.50 95 PRO A O 1
ATOM 817 N N . ARG A 1 96 ? -6.198 1.971 5.666 1.00 91.56 96 ARG A N 1
ATOM 818 C CA . ARG A 1 96 ? -4.906 1.590 5.052 1.00 91.56 96 ARG A CA 1
ATOM 819 C C . ARG A 1 96 ? -3.733 2.462 5.504 1.00 91.56 96 ARG A C 1
ATOM 821 O O . ARG A 1 96 ? -2.645 1.950 5.732 1.00 91.56 96 ARG A O 1
ATOM 828 N N . PHE A 1 97 ? -3.945 3.762 5.684 1.00 89.44 97 PHE A N 1
ATOM 829 C CA . PHE A 1 97 ? -2.913 4.666 6.199 1.00 89.44 97 PHE A CA 1
ATOM 830 C C . PHE A 1 97 ? -2.813 4.680 7.733 1.00 89.44 97 PHE A C 1
ATOM 832 O O . PHE A 1 97 ? -1.930 5.336 8.276 1.00 89.44 97 PHE A O 1
ATOM 839 N N . GLY A 1 98 ? -3.711 3.997 8.451 1.00 87.50 98 GLY A N 1
ATOM 840 C CA . GLY A 1 98 ? -3.789 4.087 9.914 1.00 87.50 98 GLY A CA 1
ATOM 841 C C . GLY A 1 98 ? -4.318 5.441 10.414 1.00 87.50 98 GLY A C 1
ATOM 842 O O . GLY A 1 98 ? -4.271 5.738 11.608 1.00 87.50 98 GLY A O 1
ATOM 843 N N . HIS A 1 99 ?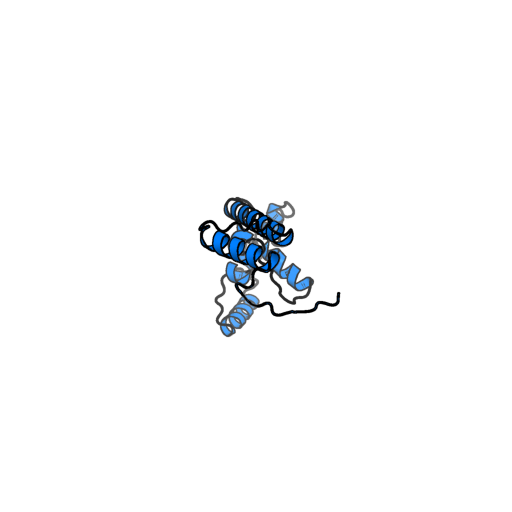 -4.839 6.276 9.510 1.00 86.94 99 HIS A N 1
ATOM 844 C CA . HIS A 1 99 ? -5.366 7.611 9.788 1.00 86.94 99 HIS A CA 1
ATOM 845 C C . HIS A 1 99 ? -6.884 7.555 9.922 1.00 86.94 99 HIS A C 1
ATOM 847 O O . HIS A 1 99 ? -7.641 8.005 9.057 1.00 86.94 99 HIS A O 1
ATOM 853 N N . THR A 1 100 ? -7.324 6.952 11.018 1.00 89.75 100 THR A N 1
ATOM 854 C CA . THR A 1 100 ? -8.742 6.776 11.326 1.00 89.75 100 THR A CA 1
ATOM 855 C C . THR A 1 100 ? -9.215 7.760 12.389 1.00 89.75 100 THR A C 1
ATOM 857 O O . THR A 1 100 ? -8.417 8.423 13.047 1.00 89.75 100 THR A O 1
ATOM 860 N N . GLY A 1 101 ? -10.534 7.864 12.541 1.00 91.56 101 GLY A N 1
ATOM 861 C CA . GLY A 1 101 ? -11.158 8.584 13.651 1.00 91.56 101 GLY A CA 1
ATOM 862 C C . GLY A 1 101 ? -11.308 7.737 14.915 1.00 91.56 101 GLY A C 1
ATOM 863 O O . GLY A 1 101 ? -12.169 8.060 15.718 1.00 91.56 101 GLY A O 1
ATOM 864 N N . LEU A 1 102 ? -10.552 6.643 15.055 1.00 94.12 102 LEU A N 1
ATOM 865 C CA . LEU A 1 102 ? -10.605 5.774 16.230 1.00 94.12 102 LEU A CA 1
ATOM 866 C C . LEU A 1 102 ? -9.816 6.375 17.393 1.00 94.12 102 LEU A C 1
ATOM 868 O O . LEU A 1 102 ? -8.825 7.085 17.177 1.00 94.12 102 LEU A O 1
ATOM 872 N N . ASN A 1 103 ? -10.216 6.049 18.619 1.00 95.19 103 ASN A N 1
ATOM 873 C CA . ASN A 1 103 ? -9.687 6.665 19.828 1.00 95.19 103 ASN A CA 1
ATOM 874 C C . ASN A 1 103 ? -8.171 6.504 19.934 1.00 95.19 103 ASN A C 1
ATOM 876 O O . ASN A 1 103 ? -7.495 7.473 20.276 1.00 95.19 103 ASN A O 1
ATOM 880 N N . LYS A 1 104 ? -7.590 5.354 19.551 1.00 93.88 104 LYS A N 1
ATOM 881 C CA . LYS A 1 104 ? -6.126 5.188 19.563 1.00 93.88 104 LYS A CA 1
ATOM 882 C C . LYS A 1 104 ? -5.425 6.193 18.649 1.00 93.88 104 LYS A C 1
ATOM 884 O O . LYS A 1 104 ? -4.448 6.814 19.064 1.00 93.88 104 LYS A O 1
ATOM 889 N N . THR A 1 105 ? -5.917 6.379 17.422 1.00 92.75 105 THR A N 1
ATOM 890 C CA . THR A 1 105 ? -5.353 7.360 16.483 1.00 92.75 105 THR A CA 1
ATOM 891 C C . THR A 1 105 ? -5.532 8.782 17.007 1.00 92.75 105 THR A C 1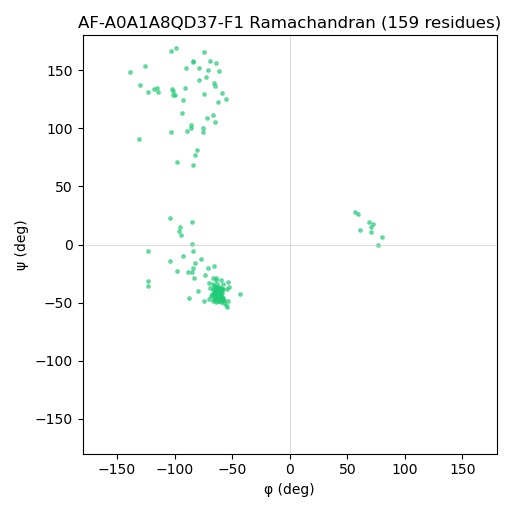
ATOM 893 O O . THR A 1 105 ? -4.582 9.561 16.972 1.00 92.75 105 THR A O 1
ATOM 896 N N . LEU A 1 106 ? -6.717 9.112 17.526 1.00 94.81 106 LEU A N 1
ATOM 897 C CA . LEU A 1 106 ? -7.026 10.438 18.065 1.00 94.81 106 LEU A CA 1
ATOM 898 C C . LEU A 1 106 ? -6.207 10.776 19.321 1.00 94.81 106 LEU A C 1
ATOM 900 O O . LEU A 1 106 ? -5.783 11.920 19.479 1.00 94.81 106 LEU A O 1
ATOM 904 N N . PHE A 1 107 ? -5.931 9.790 20.173 1.00 95.00 107 PHE A N 1
ATOM 905 C CA . PHE A 1 107 ? -5.047 9.911 21.330 1.00 95.00 107 PHE A CA 1
ATOM 906 C C . PHE A 1 107 ? -3.601 10.193 20.916 1.00 95.00 107 PHE A C 1
ATOM 908 O O . PHE A 1 107 ? -2.986 11.122 21.429 1.00 95.00 107 PHE A O 1
ATOM 915 N N . MET A 1 108 ? -3.070 9.459 19.929 1.00 91.38 108 MET A N 1
ATOM 916 C CA . MET A 1 108 ? -1.702 9.676 19.433 1.00 91.38 108 MET A CA 1
ATOM 917 C C . MET A 1 108 ? -1.476 11.091 18.881 1.00 91.38 108 MET A C 1
ATOM 919 O O . MET A 1 108 ? -0.364 11.603 18.960 1.00 91.38 108 MET A O 1
ATOM 923 N N . ILE A 1 109 ? -2.516 11.725 18.329 1.00 93.06 109 ILE A N 1
ATOM 924 C CA . ILE A 1 109 ? -2.455 13.108 17.823 1.00 93.06 109 ILE A CA 1
ATOM 925 C C . ILE A 1 109 ? -2.919 14.155 18.851 1.00 93.06 109 ILE A C 1
ATOM 927 O O . ILE A 1 109 ? -3.098 15.316 18.490 1.00 93.06 109 ILE A O 1
ATOM 931 N N . GLY A 1 110 ? -3.154 13.757 20.105 1.00 94.69 110 GLY A N 1
ATOM 932 C CA . GLY A 1 110 ? -3.510 14.658 21.205 1.00 94.69 110 GLY A CA 1
ATOM 933 C C . GLY A 1 110 ? -4.929 15.234 21.154 1.00 94.69 110 GLY A C 1
ATOM 934 O O . GLY A 1 110 ? -5.200 16.229 21.818 1.00 94.69 110 GLY A O 1
ATOM 935 N N . LYS A 1 111 ? -5.843 14.648 20.369 1.00 95.06 111 LYS A N 1
ATOM 936 C CA . LYS A 1 111 ? -7.253 15.083 20.312 1.00 95.06 111 LYS A CA 1
ATOM 937 C C . LYS A 1 111 ? -8.130 14.460 21.392 1.00 95.06 111 LYS A C 1
ATOM 939 O O . LYS A 1 111 ? -9.176 15.015 21.706 1.00 95.06 111 LYS A O 1
ATOM 944 N N . LEU A 1 112 ? -7.729 13.308 21.918 1.00 94.56 112 LEU A N 1
ATOM 945 C CA . LEU A 1 112 ? -8.396 12.636 23.028 1.00 94.56 112 LEU A CA 1
ATOM 946 C C . LEU A 1 112 ? -7.395 12.353 24.141 1.00 94.56 112 LEU A C 1
ATOM 948 O O . LEU A 1 112 ? -6.209 12.169 23.885 1.00 94.56 112 LEU A O 1
ATOM 952 N N . ASN A 1 113 ? -7.907 12.261 25.367 1.00 94.12 113 ASN A N 1
ATOM 953 C CA . ASN A 1 113 ? -7.108 11.958 26.555 1.00 94.12 113 ASN A CA 1
ATOM 954 C C . ASN A 1 113 ? -6.847 10.457 26.731 1.00 94.12 113 ASN A C 1
ATOM 956 O O . ASN A 1 113 ? -5.971 10.073 27.500 1.00 94.12 113 ASN A O 1
ATOM 960 N N . THR A 1 114 ? -7.602 9.597 26.040 1.00 95.56 114 THR A N 1
ATOM 961 C CA . THR A 1 114 ? -7.422 8.142 26.092 1.00 95.56 114 THR A CA 1
ATOM 962 C C . THR A 1 114 ? -7.575 7.532 24.703 1.00 95.56 114 THR A C 1
ATOM 964 O O . THR A 1 114 ? -8.321 8.045 23.871 1.00 95.56 114 THR A O 1
ATOM 967 N N . GLY A 1 115 ? -6.854 6.435 24.457 1.00 95.06 115 GLY A N 1
ATOM 968 C CA . GLY A 1 115 ? -6.936 5.661 23.217 1.00 95.06 115 GLY A CA 1
ATOM 969 C C . GLY A 1 115 ? -7.860 4.446 23.293 1.00 95.06 115 GLY A C 1
ATOM 970 O O . GLY A 1 115 ? -7.789 3.588 22.417 1.00 95.06 115 GLY A O 1
ATOM 971 N N . LYS A 1 116 ? -8.664 4.339 24.355 1.00 96.75 116 LYS A N 1
ATOM 972 C CA . LYS A 1 116 ? -9.442 3.142 24.680 1.00 96.75 116 LYS A CA 1
ATOM 973 C C . LYS A 1 116 ? -10.829 3.181 24.046 1.00 96.75 116 LYS A C 1
ATOM 975 O O . LYS A 1 116 ? -11.378 4.253 23.824 1.00 96.75 116 LYS A O 1
ATOM 980 N N . CYS A 1 117 ? -11.388 2.013 23.763 1.00 95.62 117 CYS A N 1
ATOM 981 C CA . CYS A 1 117 ? -12.752 1.851 23.293 1.00 95.62 117 CYS A CA 1
ATOM 982 C C . CYS A 1 117 ? -13.723 2.075 24.454 1.00 95.62 117 CYS A C 1
ATOM 984 O O . CYS A 1 117 ? -13.604 1.427 25.495 1.00 95.62 117 CYS A O 1
ATOM 986 N N . ASP A 1 118 ? -14.725 2.924 24.243 1.00 93.56 118 ASP A N 1
ATOM 987 C CA . ASP A 1 118 ? -15.715 3.265 25.273 1.00 93.56 118 ASP A CA 1
ATOM 988 C C . ASP A 1 118 ? -16.603 2.075 25.675 1.00 93.56 118 ASP A C 1
ATOM 990 O O . ASP A 1 118 ? -17.227 2.094 26.732 1.00 93.56 118 ASP A O 1
ATOM 994 N N . TYR A 1 119 ? -16.671 1.032 24.838 1.00 94.06 119 TYR A N 1
ATOM 995 C CA . TYR A 1 119 ? -17.514 -0.138 25.085 1.00 94.06 119 TYR A CA 1
ATOM 996 C C . TYR A 1 119 ? -16.819 -1.222 25.922 1.00 94.06 119 TYR A C 1
ATOM 998 O O . TYR A 1 119 ? -17.423 -1.769 26.837 1.00 94.06 119 TYR A O 1
ATOM 1006 N N . CYS A 1 120 ? -15.564 -1.562 25.607 1.00 94.25 120 CYS A N 1
ATOM 1007 C CA . CYS A 1 120 ? -14.860 -2.695 26.230 1.00 94.25 120 CYS A CA 1
ATOM 1008 C C . CYS A 1 120 ? -13.536 -2.328 26.917 1.00 94.25 120 CYS A C 1
ATOM 1010 O O . CYS A 1 120 ? -12.926 -3.187 27.544 1.00 94.25 120 CYS A O 1
ATOM 1012 N N . GLY A 1 121 ? -13.066 -1.082 26.805 1.00 93.38 121 GLY A N 1
ATOM 1013 C CA . GLY A 1 121 ? -11.875 -0.592 27.505 1.00 93.38 121 GLY A CA 1
ATOM 1014 C C . GLY A 1 121 ? -10.515 -1.025 26.935 1.00 93.38 121 GLY A C 1
ATOM 1015 O O . GLY A 1 121 ? -9.485 -0.608 27.472 1.00 93.38 121 GLY A O 1
ATOM 1016 N N . GLU A 1 122 ? -10.484 -1.819 25.863 1.00 95.56 122 GLU A N 1
ATOM 1017 C CA . GLU A 1 122 ? -9.264 -2.133 25.098 1.00 95.56 122 GLU A CA 1
ATOM 1018 C C . GLU A 1 122 ? -8.817 -0.945 24.236 1.00 95.56 122 GLU A C 1
ATOM 1020 O O . GLU A 1 122 ? -9.590 -0.019 24.010 1.00 95.56 122 GLU A O 1
ATOM 1025 N N . ASP A 1 123 ? -7.586 -0.956 23.721 1.00 95.50 123 ASP A N 1
ATOM 1026 C CA . ASP A 1 123 ? -7.131 0.068 22.773 1.00 95.50 123 ASP A CA 1
ATOM 1027 C C . ASP A 1 123 ? -7.974 0.036 21.483 1.00 95.50 123 ASP A C 1
ATOM 1029 O O . ASP A 1 123 ? -8.032 -0.977 20.784 1.00 95.50 123 ASP A O 1
ATOM 1033 N N . GLU A 1 124 ? -8.599 1.162 21.124 1.00 95.44 124 GLU A N 1
ATOM 1034 C CA . GLU A 1 124 ? -9.465 1.244 19.945 1.00 95.44 124 GLU A CA 1
ATOM 1035 C C . GLU A 1 124 ? -8.635 1.403 18.665 1.00 95.44 124 GLU A C 1
ATOM 1037 O O . GLU A 1 124 ? -8.419 2.503 18.148 1.00 95.44 124 GLU A O 1
ATOM 1042 N N . THR A 1 125 ? -8.130 0.279 18.168 1.00 93.69 125 THR A N 1
ATOM 1043 C CA . THR A 1 125 ? -7.393 0.165 16.906 1.00 93.69 125 THR A CA 1
ATOM 1044 C C . THR A 1 125 ? -8.294 -0.329 15.770 1.00 93.69 125 THR A C 1
ATOM 1046 O O . THR A 1 125 ? -9.416 -0.788 15.989 1.00 93.69 125 THR A O 1
ATOM 1049 N N . ILE A 1 126 ? -7.800 -0.252 14.529 1.00 92.31 126 ILE A N 1
ATOM 1050 C CA . ILE A 1 126 ? -8.487 -0.825 13.357 1.00 92.31 126 ILE A CA 1
ATOM 1051 C C . ILE A 1 126 ? -8.713 -2.324 13.562 1.00 92.31 126 ILE A C 1
ATOM 1053 O O . ILE A 1 126 ? -9.814 -2.813 13.334 1.00 92.31 126 ILE A O 1
ATOM 1057 N N . ASP A 1 127 ? -7.674 -3.020 14.019 1.00 92.19 127 ASP A N 1
ATOM 1058 C CA . ASP A 1 127 ? -7.701 -4.441 14.346 1.00 92.19 127 ASP A CA 1
ATOM 1059 C C . ASP A 1 127 ? -8.772 -4.756 15.394 1.00 92.19 127 ASP A C 1
ATOM 1061 O O . ASP A 1 127 ? -9.676 -5.552 15.138 1.00 92.19 127 ASP A O 1
ATOM 1065 N N . HIS A 1 128 ? -8.778 -4.008 16.500 1.00 94.12 128 HIS A N 1
ATOM 1066 C CA . HIS A 1 128 ? -9.793 -4.144 17.532 1.00 94.12 128 HIS A CA 1
ATOM 1067 C C . HIS A 1 128 ? -11.204 -3.971 16.951 1.00 94.12 128 HIS A C 1
ATOM 1069 O O . HIS A 1 128 ? -12.049 -4.849 17.096 1.00 94.12 128 HIS A O 1
ATOM 1075 N N . VAL A 1 129 ? -11.479 -2.888 16.223 1.00 93.31 129 VAL A N 1
ATOM 1076 C CA . VAL A 1 129 ? -12.816 -2.629 15.664 1.00 93.31 129 VAL A CA 1
ATOM 1077 C C . VAL A 1 129 ? -13.233 -3.700 14.640 1.00 93.31 129 VAL A C 1
ATOM 1079 O O . VAL A 1 129 ? -14.358 -4.210 14.709 1.00 93.31 129 VAL A O 1
ATOM 1082 N N . ILE A 1 130 ? -12.336 -4.095 13.729 1.00 91.25 130 ILE A N 1
ATOM 1083 C CA . ILE A 1 130 ? -12.619 -4.993 12.591 1.00 91.25 130 ILE A CA 1
ATOM 1084 C C . ILE A 1 130 ? -12.557 -6.482 12.947 1.00 91.25 130 ILE A C 1
ATOM 1086 O O . ILE A 1 130 ? -13.231 -7.271 12.273 1.00 91.25 130 ILE A O 1
ATOM 1090 N N . LEU A 1 131 ? -11.894 -6.880 14.036 1.00 92.25 131 LEU A N 1
ATOM 1091 C CA . LEU A 1 131 ? -11.764 -8.294 14.413 1.00 92.25 131 LEU A CA 1
ATOM 1092 C C . LEU A 1 131 ? -12.285 -8.649 15.816 1.00 92.25 131 LEU A C 1
ATOM 1094 O O . LEU A 1 131 ? -12.811 -9.749 15.984 1.00 92.25 131 LEU A O 1
ATOM 1098 N N . HIS A 1 132 ? -12.226 -7.749 16.804 1.00 93.25 132 HIS A N 1
ATOM 1099 C CA . HIS A 1 132 ? -12.358 -8.149 18.219 1.00 93.25 132 HIS A CA 1
ATOM 1100 C C . HIS A 1 132 ? -13.478 -7.463 19.011 1.00 93.25 132 HIS A C 1
ATOM 1102 O O . HIS A 1 132 ? -14.137 -8.101 19.828 1.00 93.25 132 HIS A O 1
ATOM 1108 N N . CYS A 1 133 ? -13.757 -6.190 18.741 1.00 95.31 133 CYS A N 1
ATOM 1109 C CA . CYS A 1 133 ? -14.691 -5.365 19.493 1.00 95.31 133 CYS A CA 1
ATOM 1110 C C . CYS A 1 133 ? -16.085 -5.998 19.565 1.00 95.31 133 CYS A C 1
ATOM 1112 O O . CYS A 1 133 ? -16.702 -6.283 18.531 1.00 95.31 133 CYS A O 1
ATOM 1114 N N . GLN A 1 134 ? -16.599 -6.174 20.782 1.00 93.56 134 GLN A N 1
ATOM 1115 C CA . GLN A 1 134 ? -17.920 -6.761 21.021 1.00 93.56 134 GLN A CA 1
ATOM 1116 C C . GLN A 1 134 ? -19.059 -5.869 20.515 1.00 93.56 134 GLN A C 1
ATOM 1118 O O . GLN A 1 134 ? -20.085 -6.381 20.074 1.00 93.56 134 GLN A O 1
ATOM 1123 N N . LYS A 1 135 ? -18.851 -4.546 20.497 1.00 95.12 135 LYS A N 1
ATOM 1124 C CA . LYS A 1 135 ? -19.818 -3.572 19.974 1.00 95.12 135 LYS A CA 1
ATOM 1125 C C . LYS A 1 135 ? -20.241 -3.879 18.535 1.00 95.12 135 LYS A C 1
ATOM 1127 O O . LYS A 1 135 ? -21.406 -3.715 18.206 1.00 95.12 135 LYS A O 1
ATOM 1132 N N . TYR A 1 136 ? -19.303 -4.332 17.699 1.00 94.69 136 TYR A N 1
ATOM 1133 C CA . TYR A 1 136 ? -19.514 -4.554 16.261 1.00 94.69 136 TYR A CA 1
ATOM 1134 C C . TYR A 1 136 ? -19.667 -6.038 15.900 1.00 94.69 136 TYR A C 1
ATOM 1136 O O . TYR A 1 136 ? -19.361 -6.461 14.782 1.00 94.69 136 TYR A O 1
ATOM 1144 N N . GLN A 1 137 ? -20.065 -6.879 16.861 1.00 94.44 137 GLN A N 1
ATOM 1145 C CA . GLN A 1 137 ? -20.121 -8.326 16.654 1.00 94.44 137 GLN A CA 1
ATOM 1146 C C . GLN A 1 137 ? -21.148 -8.725 15.583 1.00 94.44 137 GLN A C 1
ATOM 1148 O O . GLN A 1 137 ? -20.898 -9.663 14.823 1.00 94.44 137 GLN A O 1
ATOM 1153 N N . ALA A 1 138 ? -22.289 -8.035 15.506 1.00 95.31 138 ALA A N 1
ATOM 1154 C CA . ALA A 1 138 ? -23.337 -8.336 14.533 1.00 95.31 138 ALA A CA 1
ATOM 1155 C C . ALA A 1 138 ? -22.867 -8.041 13.098 1.00 95.31 138 ALA A C 1
ATOM 1157 O O . ALA A 1 138 ? -22.939 -8.906 12.226 1.00 95.31 138 ALA A O 1
ATOM 1158 N N . GLU A 1 139 ? -22.294 -6.862 12.873 1.00 94.94 139 GLU A N 1
ATOM 1159 C CA . GLU A 1 139 ? -21.735 -6.431 11.593 1.00 94.94 139 GLU A CA 1
ATOM 1160 C C . GLU A 1 139 ? -20.572 -7.332 11.171 1.00 94.94 139 GLU A C 1
ATOM 1162 O O . GLU A 1 139 ? -20.489 -7.743 10.012 1.00 94.94 139 GLU A O 1
ATOM 1167 N N . ARG A 1 140 ? -19.709 -7.712 12.125 1.00 93.75 140 ARG A N 1
ATOM 1168 C CA . ARG A 1 140 ? -18.603 -8.648 11.892 1.00 93.75 140 ARG A CA 1
ATOM 1169 C C . ARG A 1 140 ? -19.105 -10.003 11.409 1.00 93.75 140 ARG A C 1
ATOM 1171 O O . ARG A 1 140 ? -18.523 -10.556 10.481 1.00 93.75 140 ARG A O 1
ATOM 1178 N N . ARG A 1 141 ? -20.187 -10.537 11.988 1.00 93.69 141 ARG A N 1
ATOM 1179 C CA . ARG A 1 141 ? -20.788 -11.806 11.535 1.00 93.69 141 ARG A CA 1
ATOM 1180 C C . ARG A 1 141 ? -21.301 -11.702 10.102 1.00 93.69 141 ARG A C 1
ATOM 1182 O O . ARG A 1 141 ? -21.016 -12.593 9.307 1.00 93.69 141 ARG A O 1
ATOM 1189 N N . THR A 1 142 ? -21.984 -10.611 9.757 1.00 94.69 142 THR A N 1
ATOM 1190 C CA . THR A 1 142 ? -22.448 -10.361 8.381 1.00 94.69 142 THR A CA 1
ATOM 1191 C C . THR A 1 142 ? -21.275 -10.285 7.404 1.00 94.69 142 THR A C 1
ATOM 1193 O O . THR A 1 142 ? -21.299 -10.924 6.353 1.00 94.69 142 THR A O 1
ATOM 1196 N N . MET A 1 143 ? -20.213 -9.565 7.774 1.00 92.19 143 MET A N 1
ATOM 1197 C CA . MET A 1 143 ? -18.994 -9.453 6.973 1.00 92.19 143 MET A CA 1
ATOM 1198 C C . MET A 1 143 ? -18.308 -10.813 6.782 1.00 92.19 143 MET A C 1
ATOM 1200 O O . MET A 1 143 ? -17.996 -11.187 5.655 1.00 92.19 143 MET A O 1
ATOM 1204 N N . VAL A 1 144 ? -18.108 -11.582 7.857 1.00 91.50 144 VAL A N 1
ATOM 1205 C CA . VAL A 1 144 ? -17.494 -12.920 7.800 1.00 91.50 144 VAL A CA 1
ATOM 1206 C C . VAL A 1 144 ? -18.329 -13.870 6.943 1.00 91.50 144 VAL A C 1
ATOM 1208 O O . VAL A 1 144 ? -17.773 -14.614 6.137 1.00 91.50 144 VAL A O 1
ATOM 1211 N N . HIS A 1 145 ? -19.658 -13.824 7.067 1.00 92.88 145 HIS A N 1
ATOM 1212 C CA . HIS A 1 145 ? -20.550 -14.611 6.225 1.00 92.88 145 HIS A CA 1
ATOM 1213 C C . HIS A 1 145 ? -20.370 -14.262 4.742 1.00 92.88 145 HIS A C 1
ATOM 1215 O O . HIS A 1 145 ? -20.133 -15.163 3.938 1.00 92.88 145 HIS A O 1
ATOM 1221 N N . ALA A 1 146 ? -20.380 -12.978 4.378 1.00 91.69 146 ALA A N 1
ATOM 1222 C CA . ALA A 1 146 ? -20.138 -12.551 3.001 1.00 91.69 146 ALA A CA 1
ATOM 1223 C C . ALA A 1 146 ? -18.763 -13.012 2.473 1.00 91.69 146 A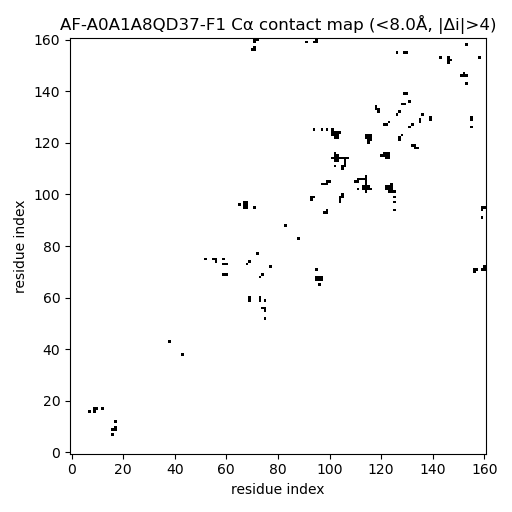LA A C 1
ATOM 1225 O O . ALA A 1 146 ? -18.677 -13.572 1.381 1.00 91.69 146 ALA A O 1
ATOM 1226 N N . LEU A 1 147 ? -17.696 -12.865 3.269 1.00 90.00 147 LEU A N 1
ATOM 1227 C CA . LEU A 1 147 ? -16.344 -13.308 2.898 1.00 90.00 147 LEU A CA 1
ATOM 1228 C C . LEU A 1 147 ? -16.257 -14.829 2.700 1.00 90.00 147 LEU A 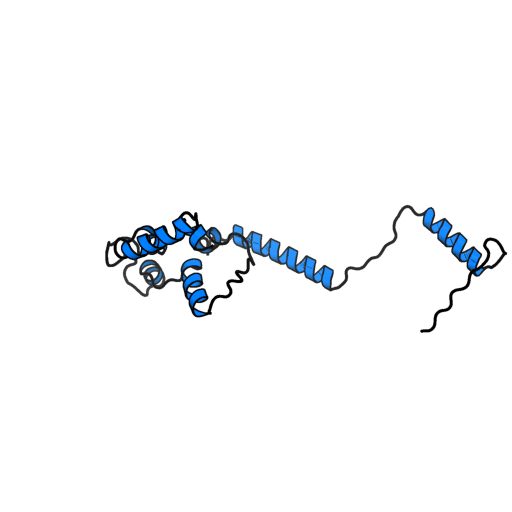C 1
ATOM 1230 O O . LEU A 1 147 ? -15.608 -15.295 1.761 1.00 90.00 147 LEU A O 1
ATOM 1234 N N . SER A 1 148 ? -16.960 -15.605 3.530 1.00 89.75 148 SER A N 1
ATOM 1235 C CA . SER A 1 148 ? -17.020 -17.065 3.397 1.00 89.75 148 SER A CA 1
ATOM 1236 C C . SER A 1 148 ? -17.646 -17.514 2.076 1.00 89.75 148 SER A C 1
ATOM 1238 O O . SER A 1 148 ? -17.142 -18.452 1.458 1.00 89.75 148 SER A O 1
ATOM 1240 N N . GLN A 1 149 ? -18.672 -16.805 1.584 1.00 92.31 149 GLN A N 1
ATOM 1241 C CA . GLN A 1 149 ? -19.275 -17.088 0.275 1.00 92.31 149 GLN A CA 1
ATOM 1242 C C . GLN A 1 149 ? -18.276 -16.847 -0.863 1.00 92.31 149 GLN A C 1
ATOM 1244 O O . GLN A 1 149 ? -18.292 -17.538 -1.879 1.00 92.31 149 GLN A O 1
ATOM 1249 N N . MET A 1 150 ? -17.350 -15.908 -0.660 1.00 89.00 150 MET A N 1
ATOM 1250 C CA . MET A 1 150 ? -16.266 -15.602 -1.591 1.00 89.00 150 MET A CA 1
ATOM 1251 C C . MET A 1 150 ? -15.034 -16.503 -1.410 1.00 89.00 150 MET A C 1
ATOM 1253 O O . MET A 1 150 ? -14.055 -16.336 -2.134 1.00 89.00 150 MET A O 1
ATOM 1257 N N . LYS A 1 151 ? -15.057 -17.457 -0.465 1.00 88.12 151 LYS A N 1
ATOM 1258 C CA . LYS A 1 151 ? -13.910 -18.304 -0.076 1.00 88.12 151 LYS A CA 1
ATOM 1259 C C . LYS A 1 151 ? -12.679 -17.500 0.370 1.00 88.12 151 LYS A C 1
ATOM 1261 O O . LYS A 1 151 ? -11.549 -17.973 0.252 1.00 88.12 151 LYS A O 1
ATOM 1266 N N . VAL A 1 152 ? -12.894 -16.300 0.907 1.00 84.44 152 VAL A N 1
ATOM 1267 C CA . VAL A 1 152 ? -11.839 -15.433 1.443 1.00 84.44 152 VAL A CA 1
ATOM 1268 C C . VAL A 1 152 ? -11.814 -15.579 2.961 1.00 84.44 152 VAL A C 1
ATOM 1270 O O . VAL A 1 152 ? -12.845 -15.468 3.624 1.00 84.44 152 VAL A O 1
ATOM 1273 N N . LYS A 1 153 ? -10.633 -15.840 3.528 1.00 83.19 153 LYS A N 1
ATOM 1274 C CA . LYS A 1 153 ? -10.443 -15.800 4.982 1.00 83.19 153 LYS A CA 1
ATOM 1275 C C . LYS A 1 153 ? -10.314 -14.350 5.431 1.00 83.19 153 LYS A C 1
ATOM 1277 O O . LYS A 1 153 ? -9.696 -13.544 4.744 1.00 83.19 153 LYS A O 1
ATOM 1282 N N . LEU A 1 154 ? -10.888 -14.032 6.587 1.00 81.94 154 LEU A N 1
ATOM 1283 C CA . LEU A 1 154 ? -10.713 -12.719 7.193 1.00 81.94 154 LEU A CA 1
ATOM 1284 C C . LEU A 1 154 ? -9.314 -12.640 7.817 1.00 81.94 154 LEU A C 1
ATOM 1286 O O . LEU A 1 154 ? -9.103 -13.107 8.931 1.00 81.94 154 LEU A O 1
ATOM 1290 N N . ASP A 1 155 ? -8.384 -12.058 7.070 1.00 84.81 155 ASP A N 1
ATOM 1291 C CA . ASP A 1 155 ? -7.108 -11.544 7.557 1.00 84.81 155 ASP A CA 1
ATOM 1292 C C . ASP A 1 155 ? -7.118 -10.023 7.367 1.00 84.81 155 ASP A C 1
ATOM 1294 O O . ASP A 1 155 ? -7.518 -9.539 6.309 1.00 84.81 155 ASP A O 1
ATOM 1298 N N . LEU A 1 156 ? -6.750 -9.253 8.394 1.00 83.62 156 LEU A N 1
ATOM 1299 C CA . LEU A 1 156 ? -6.895 -7.794 8.362 1.00 83.62 156 LEU A CA 1
ATOM 1300 C C . LEU A 1 156 ? -6.027 -7.143 7.282 1.00 83.62 156 LEU A C 1
ATOM 1302 O O . LEU A 1 156 ? -6.450 -6.176 6.645 1.00 83.62 156 LEU A O 1
ATOM 1306 N N . VAL A 1 157 ? -4.818 -7.663 7.079 1.00 83.12 157 VAL A N 1
ATOM 1307 C CA . VAL A 1 157 ? -3.872 -7.127 6.102 1.00 83.12 157 VAL A CA 1
ATOM 1308 C C . VAL A 1 157 ? -4.373 -7.420 4.694 1.00 83.12 157 VAL A C 1
ATOM 1310 O O . VAL A 1 157 ? -4.439 -6.507 3.870 1.00 83.12 157 VAL A O 1
ATOM 1313 N N . ASP A 1 158 ? -4.800 -8.654 4.430 1.00 79.88 158 ASP A N 1
ATOM 1314 C CA . ASP A 1 158 ? -5.373 -9.042 3.141 1.00 79.88 158 ASP A CA 1
ATOM 1315 C C . ASP A 1 158 ? -6.720 -8.353 2.874 1.00 79.88 158 ASP A C 1
ATOM 1317 O O . ASP A 1 158 ? -6.996 -7.969 1.738 1.00 79.88 158 ASP A O 1
ATOM 1321 N N . PHE A 1 159 ? -7.533 -8.112 3.906 1.00 81.62 159 PHE A N 1
ATOM 1322 C CA . PHE A 1 159 ? -8.787 -7.358 3.800 1.00 81.62 159 PHE A CA 1
ATOM 1323 C C . PHE A 1 159 ? -8.553 -5.902 3.369 1.00 81.62 159 PHE A C 1
ATOM 1325 O O . PHE A 1 159 ? -9.366 -5.318 2.650 1.00 81.62 159 PHE A O 1
ATOM 1332 N N . LEU A 1 160 ? -7.436 -5.308 3.796 1.00 83.94 160 LEU A N 1
ATOM 1333 C CA . LEU A 1 160 ? -7.060 -3.933 3.471 1.00 83.94 160 LEU A CA 1
ATOM 1334 C C . LEU A 1 160 ? -6.162 -3.813 2.228 1.00 83.94 160 LEU A C 1
ATOM 1336 O O . LEU A 1 160 ? -5.945 -2.687 1.752 1.00 83.94 160 LEU A O 1
ATOM 1340 N N . ARG A 1 161 ? -5.655 -4.928 1.688 1.00 78.94 161 ARG A N 1
ATOM 1341 C CA . ARG A 1 161 ? -4.844 -4.950 0.463 1.00 78.94 161 ARG A CA 1
ATOM 1342 C C . ARG A 1 161 ? -5.654 -4.477 -0.734 1.00 78.94 161 ARG A C 1
ATOM 1344 O O . ARG A 1 161 ? -5.143 -3.574 -1.437 1.00 78.94 161 ARG A O 1
#

pLDDT: mean 89.06, std 7.47, range [64.88, 97.62]

InterPro domains:
  IPR002156 Ribonuclease H domain [PS50879] (1-29)
  IPR012337 Ribonuclease H-like superfamily [SSF53098] (2-29)
  IPR036397 Ribonuclease H superfamily [G3DSA:3.30.420.10] (1-36)

Sequence (161 aa):
LKIHFLWIPAHYGIRGNEGVDKMAKEATINTLVQLDIHFCQREIKSIIRQEMKKKWQKQWEEERRGRWLYDIQRRVGEMRNTGRSRREEVIIARPRFGHTGLNKTLFMIGKLNTGKCDYCGEDETIDHVILHCQKYQAERRTMVHALSQMKVKLDLVDFLR

Mean predicted aligned error: 10.71 Å